Protein AF-A0A7K4QCL2-F1 (afdb_monomer)

Mean predicted aligned error: 9.86 Å

Sequence (115 aa):
QMVSNSPEFVQKAASQSLGIMVENVTPARAMTALMDMGVNSRPAPVRECAAQLLLSLVERIGVTQLAGTPRAERLPHVAGKLAQDCHKDTRHYGQEMVKMLLNHQQFKCFSPLDL

Solvent-accessible surface area (backbon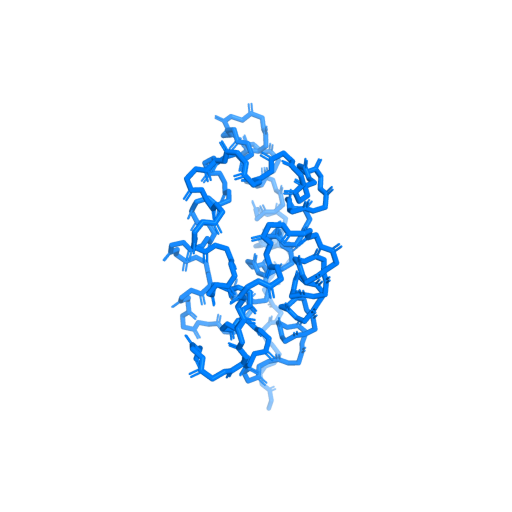e atoms only — not comparable to full-atom values): 6500 Å² total; per-residue (Å²): 134,84,78,83,70,66,54,69,66,56,53,51,52,48,53,50,51,47,51,52,39,65,76,75,39,56,72,71,54,52,48,49,50,30,66,70,49,26,60,67,41,86,55,64,70,50,22,30,53,26,30,49,54,47,40,54,48,46,65,71,63,31,65,76,62,38,63,80,39,88,57,44,78,51,47,61,58,53,21,52,53,30,41,65,43,92,49,69,66,24,14,51,34,10,44,52,44,44,52,57,41,55,76,34,82,91,48,56,79,70,57,87,86,81,113

Organism: Melospiza melodia (NCBI:txid44397)

Radius of gyration: 14.57 Å; Cα contacts (8 Å, |Δi|>4): 95; chains: 1; bounding box: 35×39×33 Å

Structure (mmCIF, N/CA/C/O backbone):
data_AF-A0A7K4QCL2-F1
#
_entry.id   AF-A0A7K4QCL2-F1
#
loop_
_atom_site.group_PDB
_atom_site.id
_atom_site.type_symbol
_atom_site.label_atom_id
_atom_site.label_alt_id
_atom_site.label_comp_id
_atom_site.label_asym_id
_atom_site.label_entity_id
_atom_site.label_seq_id
_atom_site.pdbx_PDB_ins_code
_atom_site.Cartn_x
_atom_site.Cartn_y
_atom_site.Cartn_z
_atom_site.occupancy
_atom_site.B_iso_or_equiv
_atom_site.auth_seq_id
_atom_site.auth_comp_id
_atom_site.auth_asym_id
_atom_site.auth_atom_id
_atom_site.pdbx_PDB_model_num
ATOM 1 N N . GLN A 1 1 ? 21.166 -4.399 -19.877 1.00 35.47 1 GLN A N 1
ATOM 2 C CA . GLN A 1 1 ? 20.448 -3.983 -18.655 1.00 35.47 1 GLN A CA 1
ATOM 3 C C . GLN A 1 1 ? 20.255 -2.480 -18.731 1.00 35.47 1 GLN A C 1
ATOM 5 O O . GLN A 1 1 ? 21.246 -1.767 -18.750 1.00 35.47 1 GLN A O 1
ATOM 10 N N . MET A 1 2 ? 19.022 -1.998 -18.884 1.00 38.16 2 MET A N 1
ATOM 11 C CA . MET A 1 2 ? 18.748 -0.561 -18.924 1.00 38.16 2 MET A CA 1
ATOM 12 C C . MET A 1 2 ? 18.312 -0.169 -17.514 1.00 38.16 2 MET A C 1
ATOM 14 O O . MET A 1 2 ? 17.193 -0.464 -17.101 1.00 38.16 2 MET A O 1
ATOM 18 N N . VAL A 1 3 ? 19.245 0.379 -16.736 1.00 44.69 3 VAL A N 1
ATOM 19 C CA . VAL A 1 3 ? 18.920 0.992 -15.449 1.00 44.69 3 VAL A CA 1
ATOM 20 C C . VAL A 1 3 ? 18.026 2.182 -15.775 1.00 44.69 3 VAL A C 1
ATOM 22 O O . VAL A 1 3 ? 18.484 3.158 -16.365 1.00 44.69 3 VAL A O 1
ATOM 25 N N . SER A 1 4 ? 16.739 2.083 -15.444 1.00 47.59 4 SER A N 1
ATOM 26 C CA . SER A 1 4 ? 15.820 3.220 -15.471 1.00 47.59 4 SER A CA 1
ATOM 27 C C . SER A 1 4 ? 16.156 4.136 -14.295 1.00 47.59 4 SER A C 1
ATOM 29 O O . SER A 1 4 ? 15.377 4.268 -13.356 1.00 47.59 4 SER A O 1
ATOM 31 N N . ASN A 1 5 ? 17.335 4.755 -14.335 1.00 53.06 5 ASN A N 1
ATOM 32 C CA . ASN A 1 5 ? 17.606 5.936 -13.538 1.00 53.06 5 ASN A CA 1
ATOM 33 C C . ASN A 1 5 ? 16.749 7.033 -14.155 1.00 53.06 5 ASN A C 1
ATOM 35 O O . ASN A 1 5 ? 17.117 7.629 -15.168 1.00 53.06 5 ASN A O 1
ATOM 39 N N . SER A 1 6 ? 15.566 7.251 -13.587 1.00 56.00 6 SER A N 1
ATOM 40 C CA . SER A 1 6 ? 14.848 8.493 -13.828 1.00 56.00 6 SER A CA 1
ATOM 41 C C . SER A 1 6 ? 15.847 9.632 -13.593 1.00 56.00 6 SER A C 1
ATOM 43 O O . SER A 1 6 ? 16.523 9.609 -12.562 1.00 56.00 6 SER A O 1
ATOM 45 N N . PRO A 1 7 ? 15.996 10.590 -14.524 1.00 64.38 7 PRO A N 1
ATOM 46 C CA . PRO A 1 7 ? 16.890 11.724 -14.326 1.00 64.38 7 PRO A CA 1
ATOM 47 C C . PRO A 1 7 ? 16.618 12.350 -12.957 1.00 64.38 7 PRO A C 1
ATOM 49 O O . PRO A 1 7 ? 15.457 12.432 -12.556 1.00 64.38 7 PRO A O 1
ATOM 52 N N . GLU A 1 8 ? 17.643 12.822 -12.249 1.00 64.25 8 GLU A N 1
ATOM 53 C CA . GLU A 1 8 ? 17.489 13.438 -10.917 1.00 64.25 8 GLU A CA 1
ATOM 54 C C . GLU A 1 8 ? 16.395 14.518 -10.902 1.00 64.25 8 GLU A C 1
ATOM 56 O O . GLU A 1 8 ? 15.660 14.670 -9.930 1.00 64.25 8 GLU A O 1
ATOM 61 N N . PHE A 1 9 ? 16.221 15.217 -12.027 1.00 55.75 9 PHE A N 1
ATOM 62 C CA . PHE A 1 9 ? 15.144 16.175 -12.246 1.00 55.75 9 PHE A CA 1
ATOM 63 C C . PHE A 1 9 ? 13.738 15.559 -12.144 1.00 55.75 9 PHE A C 1
ATOM 65 O O . PHE A 1 9 ? 12.857 16.150 -11.528 1.00 55.75 9 PHE A O 1
ATOM 72 N N . VAL A 1 10 ? 13.525 14.364 -12.696 1.00 59.69 10 VAL A N 1
ATOM 73 C CA . VAL A 1 10 ? 12.252 13.630 -12.615 1.00 59.69 10 VAL A CA 1
ATOM 74 C C . VAL A 1 10 ? 11.998 13.160 -11.185 1.00 59.69 10 VAL A C 1
ATOM 76 O O . VAL A 1 10 ? 10.880 13.290 -10.692 1.00 59.69 10 VAL A O 1
ATOM 79 N N . GLN A 1 11 ? 13.031 12.681 -10.486 1.00 61.91 11 GLN A N 1
ATOM 80 C CA . GLN A 1 11 ? 12.914 12.286 -9.080 1.00 61.91 11 GLN A CA 1
ATOM 81 C C . GLN A 1 11 ? 12.609 13.493 -8.182 1.00 61.91 11 GLN A C 1
ATOM 83 O O . GLN A 1 11 ? 11.723 13.433 -7.333 1.00 61.91 11 GLN A O 1
ATOM 88 N N . LYS A 1 12 ? 13.281 14.624 -8.414 1.00 59.53 12 LYS A N 1
ATOM 89 C CA . LYS A 1 12 ? 13.046 15.882 -7.699 1.00 59.53 12 LYS A CA 1
ATOM 90 C C . LYS A 1 12 ? 11.647 16.439 -7.968 1.00 59.53 12 LYS A C 1
ATOM 92 O O . LYS A 1 12 ? 10.969 16.836 -7.023 1.00 59.53 12 LYS A O 1
ATOM 97 N N . ALA A 1 13 ? 11.196 16.417 -9.222 1.00 57.31 13 ALA A N 1
ATOM 98 C CA . ALA A 1 13 ? 9.851 16.841 -9.603 1.00 57.31 13 ALA A C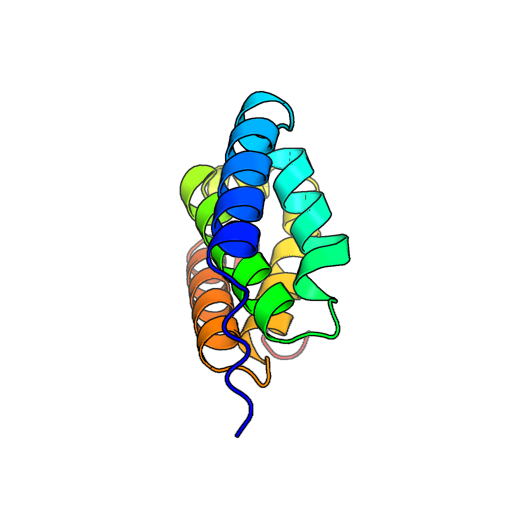A 1
ATOM 99 C C . ALA A 1 13 ? 8.770 15.937 -8.987 1.00 57.31 13 ALA A C 1
ATOM 101 O O . ALA A 1 13 ? 7.740 16.438 -8.535 1.00 57.31 13 ALA A O 1
ATOM 102 N N . ALA A 1 14 ? 9.017 14.626 -8.903 1.00 59.50 14 ALA A N 1
ATOM 103 C CA . ALA A 1 14 ? 8.135 13.687 -8.216 1.00 59.50 14 ALA A CA 1
ATOM 104 C C . ALA A 1 14 ? 8.063 13.976 -6.708 1.00 59.50 14 ALA A C 1
ATOM 106 O O . ALA A 1 14 ? 6.966 14.101 -6.169 1.00 59.50 14 ALA A O 1
ATOM 107 N N . SER A 1 15 ? 9.204 14.180 -6.041 1.00 57.78 15 SER A N 1
ATOM 108 C CA . SER A 1 15 ? 9.261 14.537 -4.615 1.00 57.78 15 SER A CA 1
ATOM 109 C C . SER A 1 15 ? 8.573 15.872 -4.309 1.00 57.78 15 SER A C 1
ATOM 111 O O . SER A 1 15 ? 7.854 15.982 -3.319 1.00 57.78 15 SER A O 1
ATOM 113 N N . GLN A 1 16 ? 8.739 16.880 -5.170 1.00 58.81 16 GLN A N 1
ATOM 114 C CA . GLN A 1 16 ? 8.046 18.167 -5.039 1.00 58.81 16 GLN A CA 1
ATOM 115 C C . GLN A 1 16 ? 6.537 18.029 -5.257 1.00 58.81 16 GLN A C 1
ATOM 117 O O . GLN A 1 16 ? 5.754 18.562 -4.475 1.00 58.81 16 GLN A O 1
ATOM 122 N N . SER A 1 17 ? 6.122 17.268 -6.272 1.00 61.19 17 SER A N 1
ATOM 123 C CA . SER A 1 17 ? 4.703 17.002 -6.538 1.00 61.19 17 SER A CA 1
ATOM 124 C C . SER A 1 17 ? 4.050 16.230 -5.389 1.00 61.19 17 SER A C 1
ATOM 126 O O . SER A 1 17 ? 2.911 16.517 -5.031 1.00 61.19 17 SER A O 1
ATOM 128 N N . LEU A 1 18 ? 4.784 15.305 -4.760 1.00 56.84 18 LEU A N 1
ATOM 129 C CA . LEU A 1 18 ? 4.360 14.605 -3.547 1.00 56.84 18 LEU A CA 1
ATOM 130 C C . LEU A 1 18 ? 4.235 15.550 -2.349 1.00 56.84 18 LEU A C 1
ATOM 132 O O . LEU A 1 18 ? 3.242 15.465 -1.636 1.00 56.84 18 LEU A O 1
ATOM 136 N N . GLY A 1 19 ? 5.181 16.474 -2.151 1.00 55.81 19 GLY A N 1
ATOM 137 C CA . GLY A 1 19 ? 5.086 17.507 -1.112 1.00 55.81 19 GLY A CA 1
ATOM 138 C C . GLY A 1 19 ? 3.833 18.374 -1.271 1.00 55.81 19 GLY A C 1
ATOM 139 O O . GLY A 1 19 ? 3.051 18.511 -0.333 1.00 55.81 19 GLY A O 1
ATOM 140 N N . ILE A 1 20 ? 3.570 18.844 -2.494 1.00 56.09 20 ILE A N 1
ATOM 141 C CA . ILE A 1 20 ? 2.372 19.632 -2.824 1.00 56.09 20 ILE A CA 1
ATOM 142 C C . ILE A 1 20 ? 1.097 18.789 -2.665 1.00 56.09 20 ILE A C 1
ATOM 144 O O . ILE A 1 20 ? 0.088 19.284 -2.165 1.00 56.09 20 ILE A O 1
ATOM 148 N N . MET A 1 21 ? 1.118 17.505 -3.038 1.00 59.41 21 MET A N 1
ATOM 149 C CA . MET A 1 21 ? 0.003 16.590 -2.778 1.00 59.41 21 MET A CA 1
ATOM 150 C C . MET A 1 21 ? -0.234 16.377 -1.283 1.00 59.41 21 MET A C 1
ATOM 152 O O . MET A 1 21 ? -1.384 16.325 -0.879 1.00 59.41 21 MET A O 1
ATOM 156 N N . VAL A 1 22 ? 0.798 16.266 -0.449 1.00 54.69 22 VAL A N 1
ATOM 157 C CA . VAL A 1 22 ? 0.637 16.137 1.011 1.00 54.69 22 VAL A CA 1
ATOM 158 C C . VAL A 1 22 ? 0.021 17.402 1.614 1.00 54.69 22 VAL A C 1
ATOM 160 O O . VAL A 1 22 ? -0.757 17.306 2.562 1.00 54.69 22 VAL A O 1
ATOM 163 N N . GLU A 1 23 ? 0.317 18.567 1.039 1.00 56.12 23 GLU A N 1
ATOM 164 C CA . GLU A 1 23 ? -0.284 19.843 1.436 1.00 56.12 23 GLU A CA 1
ATOM 165 C C . GLU A 1 23 ? -1.733 20.019 0.932 1.00 56.12 23 GLU A C 1
ATOM 167 O O . GLU A 1 23 ? -2.530 20.665 1.609 1.00 56.12 23 GLU A O 1
ATOM 172 N N . ASN A 1 24 ? -2.112 19.432 -0.214 1.00 53.03 24 ASN A N 1
ATOM 173 C CA . ASN A 1 24 ? -3.382 19.743 -0.906 1.00 53.03 24 ASN A CA 1
ATOM 174 C C . ASN A 1 24 ? -4.352 18.554 -1.092 1.00 53.03 24 ASN A C 1
ATOM 176 O O . ASN A 1 24 ? -5.529 18.736 -1.411 1.00 53.03 24 ASN A O 1
ATOM 180 N N . VAL A 1 25 ? -3.893 17.321 -0.897 1.00 64.00 25 VAL A N 1
ATOM 181 C CA . VAL A 1 25 ? -4.657 16.077 -1.042 1.00 64.00 25 VAL A CA 1
ATOM 182 C C . VAL A 1 25 ? -4.658 15.365 0.305 1.00 64.00 25 VAL A C 1
ATOM 184 O O . VAL A 1 25 ? -3.616 15.010 0.847 1.00 64.00 25 VAL A O 1
ATOM 187 N N . THR A 1 26 ? -5.843 15.118 0.865 1.00 80.62 26 THR A N 1
ATOM 188 C CA . THR A 1 26 ? -5.942 14.386 2.134 1.00 80.62 26 THR A CA 1
ATOM 189 C C . THR A 1 26 ? -5.289 12.999 2.000 1.00 80.62 26 THR A C 1
ATOM 191 O O . THR A 1 26 ? -5.415 12.380 0.937 1.00 80.62 26 THR A O 1
ATOM 194 N N . PRO A 1 27 ? -4.651 12.448 3.055 1.00 79.06 27 PRO A N 1
ATOM 195 C CA . PRO A 1 27 ? -4.045 11.105 3.023 1.00 79.06 27 PRO A CA 1
ATOM 196 C C . PRO A 1 27 ? -4.986 10.037 2.445 1.00 79.06 27 PRO A C 1
ATOM 198 O O . PRO A 1 27 ? -4.599 9.170 1.668 1.00 79.06 27 PRO A O 1
ATOM 201 N N . ALA A 1 28 ? -6.272 10.192 2.751 1.00 83.50 28 ALA A N 1
ATOM 202 C CA . ALA A 1 28 ? -7.402 9.469 2.196 1.00 83.50 28 ALA A CA 1
ATOM 203 C C . ALA A 1 28 ? -7.469 9.419 0.653 1.00 83.50 28 ALA A C 1
ATOM 205 O O . ALA A 1 28 ? -7.695 8.353 0.069 1.00 83.50 28 ALA A O 1
ATOM 206 N N . ARG A 1 29 ? -7.328 10.568 -0.012 1.00 84.31 29 ARG A N 1
ATOM 207 C CA . ARG A 1 29 ? -7.382 10.683 -1.476 1.00 84.31 29 ARG A CA 1
ATOM 208 C C . ARG A 1 29 ? -6.095 10.172 -2.120 1.00 84.31 29 ARG A C 1
ATOM 210 O O . ARG A 1 29 ? -6.179 9.460 -3.114 1.00 84.31 29 ARG A O 1
ATOM 217 N N . ALA A 1 30 ? -4.938 10.456 -1.517 1.00 86.56 30 ALA A N 1
ATOM 218 C CA . ALA A 1 30 ? -3.654 9.931 -1.983 1.00 86.56 30 ALA A CA 1
ATOM 219 C C . ALA A 1 30 ? -3.646 8.395 -1.967 1.00 86.56 30 ALA A C 1
ATOM 221 O O . ALA A 1 30 ? -3.331 7.764 -2.972 1.00 86.56 30 ALA A O 1
ATOM 222 N N . MET A 1 31 ? -4.107 7.794 -0.866 1.00 91.38 31 MET A N 1
ATOM 223 C CA . MET A 1 31 ? -4.241 6.344 -0.737 1.00 91.38 31 MET A CA 1
ATOM 224 C C . MET A 1 31 ? -5.148 5.749 -1.820 1.00 91.38 31 MET A C 1
ATOM 226 O O . MET A 1 31 ? -4.800 4.750 -2.438 1.00 91.38 31 MET A O 1
ATOM 230 N N . THR A 1 32 ? -6.280 6.401 -2.096 1.00 89.62 32 THR A N 1
ATOM 231 C CA . THR A 1 32 ? -7.223 5.958 -3.136 1.00 89.62 32 THR A CA 1
ATOM 232 C C . THR A 1 32 ? -6.574 5.989 -4.524 1.00 89.62 32 THR A C 1
ATOM 234 O O . THR A 1 32 ? -6.601 4.988 -5.230 1.00 89.62 32 THR A O 1
ATOM 237 N N . ALA A 1 33 ? -5.899 7.085 -4.885 1.00 87.94 33 ALA A N 1
ATOM 238 C CA . ALA A 1 33 ? -5.211 7.203 -6.172 1.00 87.94 33 ALA A CA 1
ATOM 239 C C . ALA A 1 33 ? -4.085 6.166 -6.344 1.00 87.94 33 ALA A C 1
ATOM 241 O O . ALA A 1 33 ? -3.907 5.608 -7.428 1.00 87.94 33 ALA A O 1
ATOM 242 N N . LEU A 1 34 ? -3.339 5.874 -5.275 1.00 90.50 34 LEU A N 1
ATOM 243 C CA . LEU A 1 34 ? -2.292 4.851 -5.292 1.00 90.50 34 LEU A CA 1
ATOM 244 C C . LEU A 1 34 ? -2.872 3.448 -5.505 1.00 90.50 34 LEU A C 1
ATOM 246 O O . LEU A 1 34 ? -2.354 2.705 -6.340 1.00 90.50 34 LEU A O 1
ATOM 250 N N . MET A 1 35 ? -3.955 3.109 -4.800 1.00 93.62 35 MET A N 1
ATOM 251 C CA . MET A 1 35 ? -4.644 1.819 -4.924 1.00 93.62 35 MET A CA 1
ATOM 252 C C . MET A 1 35 ? -5.278 1.629 -6.310 1.00 93.62 35 MET A C 1
ATOM 254 O O . MET A 1 35 ? -5.177 0.544 -6.881 1.00 93.62 35 MET A O 1
ATOM 258 N N . ASP A 1 36 ? -5.891 2.679 -6.861 1.00 88.44 36 ASP A N 1
ATOM 259 C CA . ASP A 1 36 ? -6.625 2.600 -8.126 1.00 88.44 36 ASP A CA 1
ATOM 260 C C . ASP A 1 36 ? -5.685 2.662 -9.345 1.00 88.44 36 ASP A C 1
ATOM 262 O O . ASP A 1 36 ? -5.860 1.909 -10.304 1.00 88.44 36 ASP A O 1
ATOM 266 N N . MET A 1 37 ? -4.650 3.511 -9.309 1.00 86.31 37 MET A N 1
ATOM 267 C CA . MET A 1 37 ? -3.803 3.791 -10.479 1.00 86.31 37 MET A CA 1
ATOM 268 C C . MET A 1 37 ? -2.349 3.347 -10.299 1.00 86.31 37 MET A C 1
ATOM 270 O O . MET A 1 37 ? -1.782 2.713 -11.189 1.00 86.31 37 MET A O 1
ATOM 274 N N . GLY A 1 38 ? -1.733 3.661 -9.156 1.00 83.75 38 GLY A N 1
ATOM 275 C CA . GLY A 1 38 ? -0.300 3.432 -8.930 1.00 83.75 38 GLY A CA 1
ATOM 276 C C . GLY A 1 38 ? 0.082 1.950 -8.957 1.00 83.75 38 GLY A C 1
ATOM 277 O O . GLY A 1 38 ? 0.949 1.538 -9.729 1.00 83.75 38 GLY A O 1
ATOM 278 N N . VAL A 1 39 ? -0.626 1.131 -8.176 1.00 88.62 39 VAL A N 1
ATOM 279 C CA . VAL A 1 39 ? -0.391 -0.323 -8.076 1.00 88.62 39 VAL A CA 1
ATOM 280 C C . VAL A 1 39 ? -0.685 -1.063 -9.389 1.00 88.62 39 VAL A C 1
ATOM 282 O O . VAL A 1 39 ? -0.127 -2.127 -9.652 1.00 88.62 39 VAL A O 1
ATOM 285 N N . ASN A 1 40 ? -1.523 -0.491 -10.255 1.00 89.25 40 ASN A N 1
ATOM 286 C CA . ASN A 1 40 ? -1.906 -1.082 -11.540 1.00 89.25 40 ASN A CA 1
ATOM 287 C C . ASN A 1 40 ? -1.014 -0.636 -12.711 1.00 89.25 40 ASN A C 1
ATOM 289 O O . ASN A 1 40 ? -1.256 -1.018 -13.857 1.00 89.25 40 ASN A O 1
ATOM 293 N N . SER A 1 41 ? 0.022 0.160 -12.442 1.00 89.69 41 SER A N 1
ATOM 294 C CA . SER A 1 41 ? 0.872 0.732 -13.480 1.00 89.69 41 SER A CA 1
ATOM 295 C C . SER A 1 41 ? 1.731 -0.322 -14.194 1.00 89.69 41 SER A C 1
ATOM 297 O O . SER A 1 41 ? 2.289 -1.235 -13.580 1.00 89.69 41 SER A O 1
ATOM 299 N N . ARG A 1 42 ? 1.880 -0.197 -15.519 1.00 89.50 42 ARG A N 1
ATOM 300 C CA . ARG A 1 42 ? 2.721 -1.120 -16.309 1.00 89.50 42 ARG A CA 1
ATOM 301 C C . ARG A 1 42 ? 4.215 -1.013 -15.960 1.00 89.50 42 ARG A C 1
ATOM 303 O O . ARG A 1 42 ? 4.841 -2.061 -15.789 1.00 89.50 42 ARG A O 1
ATOM 310 N N . PRO A 1 43 ? 4.812 0.189 -15.826 1.00 90.88 43 PRO A N 1
ATOM 311 C CA . PRO A 1 43 ? 6.213 0.320 -15.442 1.00 90.88 43 PRO A CA 1
ATOM 312 C C . PRO A 1 43 ? 6.446 -0.134 -13.996 1.00 90.88 43 PRO A C 1
ATOM 314 O O . PRO A 1 43 ? 5.826 0.381 -13.066 1.00 90.88 43 PRO A O 1
ATOM 317 N N . ALA A 1 44 ? 7.383 -1.065 -13.803 1.00 88.25 44 ALA A N 1
ATOM 318 C CA . ALA A 1 44 ? 7.748 -1.570 -12.478 1.00 88.25 44 ALA A CA 1
ATOM 319 C C . ALA A 1 44 ? 8.193 -0.468 -11.489 1.00 88.25 44 ALA A C 1
ATOM 321 O O . ALA A 1 44 ? 7.693 -0.491 -10.366 1.00 88.25 44 ALA A O 1
ATOM 322 N N . PRO A 1 45 ? 8.993 0.549 -11.886 1.00 89.12 45 PRO A N 1
ATOM 323 C CA . PRO A 1 45 ? 9.385 1.622 -10.964 1.00 89.12 45 PRO A CA 1
ATOM 324 C C . PRO A 1 45 ? 8.197 2.432 -10.423 1.00 89.12 45 PRO A C 1
ATOM 326 O O . PRO A 1 45 ? 8.221 2.906 -9.291 1.00 89.12 45 PRO A O 1
ATOM 329 N N . VAL A 1 46 ? 7.123 2.576 -11.211 1.00 89.44 46 VAL A N 1
ATOM 330 C CA . VAL A 1 46 ? 5.909 3.279 -10.762 1.00 89.44 46 VAL A CA 1
ATOM 331 C C . VAL A 1 46 ? 5.160 2.444 -9.727 1.00 89.44 46 VAL A C 1
ATOM 333 O O . VAL A 1 46 ? 4.695 2.997 -8.734 1.00 89.44 46 VAL A O 1
ATOM 336 N N . ARG A 1 47 ? 5.074 1.119 -9.916 1.00 94.44 47 ARG A N 1
ATOM 337 C CA . ARG A 1 47 ? 4.457 0.226 -8.920 1.00 94.44 47 ARG A CA 1
ATOM 338 C C . ARG A 1 47 ? 5.258 0.166 -7.627 1.00 94.44 47 ARG A C 1
ATOM 340 O O . ARG A 1 47 ? 4.658 0.164 -6.561 1.00 94.44 47 ARG A O 1
ATOM 347 N N . GLU A 1 48 ? 6.584 0.135 -7.715 1.00 93.31 48 GLU A N 1
ATOM 348 C CA . GLU A 1 48 ? 7.476 0.191 -6.552 1.00 93.31 48 GLU A CA 1
ATOM 349 C C . GLU A 1 48 ? 7.261 1.476 -5.749 1.00 93.31 48 GLU A C 1
ATOM 351 O O . GLU A 1 48 ? 6.944 1.409 -4.562 1.00 93.31 48 GLU A O 1
ATOM 356 N N . CYS A 1 49 ? 7.325 2.635 -6.413 1.00 89.88 49 CYS A N 1
ATOM 357 C CA . CYS A 1 49 ? 7.074 3.925 -5.775 1.00 89.88 49 CYS A CA 1
ATOM 358 C C . CYS A 1 49 ? 5.668 3.981 -5.159 1.00 89.88 49 CYS A C 1
ATOM 360 O O . CYS A 1 49 ? 5.499 4.415 -4.018 1.00 89.88 49 CYS A O 1
ATOM 362 N N . ALA A 1 50 ? 4.655 3.481 -5.874 1.00 92.94 50 ALA A N 1
ATOM 363 C CA . ALA A 1 50 ? 3.293 3.437 -5.362 1.00 92.94 50 ALA A CA 1
ATOM 364 C C . ALA A 1 50 ? 3.157 2.532 -4.129 1.00 92.94 50 ALA A C 1
ATOM 366 O O . ALA A 1 50 ? 2.475 2.910 -3.179 1.00 92.94 50 ALA A O 1
ATOM 367 N N . ALA A 1 51 ? 3.811 1.369 -4.124 1.00 97.12 51 ALA A N 1
ATOM 368 C CA . ALA A 1 51 ? 3.799 0.434 -3.005 1.00 97.12 51 ALA A CA 1
ATOM 369 C C . ALA A 1 51 ? 4.496 1.012 -1.768 1.00 97.12 51 ALA A C 1
ATOM 371 O O . ALA A 1 51 ? 3.954 0.913 -0.668 1.00 97.12 51 ALA A O 1
ATOM 372 N N . GLN A 1 52 ? 5.643 1.671 -1.955 1.00 96.12 52 GLN A N 1
ATOM 373 C CA . GLN A 1 52 ? 6.368 2.347 -0.881 1.00 96.12 52 GLN A CA 1
ATOM 374 C C . GLN A 1 52 ? 5.522 3.465 -0.255 1.00 96.12 52 GLN A C 1
ATOM 376 O O . GLN A 1 52 ? 5.342 3.503 0.961 1.00 96.12 52 GLN A O 1
ATOM 381 N N . LEU A 1 53 ? 4.949 4.347 -1.082 1.00 92.44 53 LEU A N 1
ATOM 382 C CA . LEU A 1 53 ? 4.095 5.442 -0.610 1.00 92.44 53 LEU A CA 1
ATOM 383 C C . LEU A 1 53 ? 2.825 4.927 0.072 1.00 92.44 53 LEU A C 1
ATOM 385 O O . LEU A 1 53 ? 2.379 5.501 1.067 1.00 92.44 53 LEU A O 1
ATOM 389 N N . LEU A 1 54 ? 2.239 3.846 -0.450 1.00 95.81 54 LEU A N 1
ATOM 390 C CA . LEU A 1 54 ? 1.056 3.232 0.137 1.00 95.81 54 LEU A CA 1
ATOM 391 C C . LEU A 1 54 ? 1.367 2.646 1.518 1.00 95.81 54 LEU A C 1
ATOM 393 O O . LEU A 1 54 ? 0.609 2.909 2.450 1.00 95.81 54 LEU A O 1
ATOM 397 N N . LEU A 1 55 ? 2.493 1.942 1.675 1.00 96.50 55 LEU A N 1
ATOM 398 C CA . LEU A 1 55 ? 2.953 1.449 2.975 1.00 96.50 55 LEU A CA 1
ATOM 399 C C . LEU A 1 55 ? 3.136 2.605 3.970 1.00 96.50 55 LEU A C 1
ATOM 401 O O . LEU A 1 55 ? 2.554 2.562 5.051 1.00 96.50 55 LEU A O 1
ATOM 405 N N . SER A 1 56 ? 3.820 3.687 3.579 1.00 92.00 56 SER A N 1
ATOM 406 C CA . SER A 1 56 ? 4.002 4.858 4.453 1.00 92.00 56 SER A CA 1
ATOM 407 C C . SER A 1 56 ? 2.678 5.508 4.879 1.00 92.00 56 SER A C 1
ATOM 409 O O . SER A 1 56 ? 2.558 6.004 6.000 1.00 92.00 56 SER A O 1
ATOM 411 N N . LEU A 1 57 ? 1.655 5.509 4.016 1.00 91.38 57 LEU A N 1
ATOM 412 C CA . LEU A 1 57 ? 0.317 5.983 4.386 1.00 91.38 57 LEU A CA 1
ATOM 413 C C . LEU A 1 57 ? -0.391 5.024 5.349 1.00 91.38 57 LEU A C 1
ATOM 415 O O . LEU A 1 57 ? -1.055 5.491 6.275 1.00 91.38 57 LEU A O 1
ATOM 419 N N . VAL A 1 58 ? -0.247 3.709 5.162 1.00 93.94 58 VAL A N 1
ATOM 420 C CA . VAL A 1 58 ? -0.804 2.696 6.074 1.00 93.94 58 VAL A CA 1
ATOM 421 C C . VAL A 1 58 ? -0.164 2.799 7.458 1.00 93.94 58 VAL A C 1
ATOM 423 O O . VAL A 1 58 ? -0.883 2.772 8.456 1.00 93.94 58 VAL A O 1
ATOM 426 N N . GLU A 1 59 ? 1.152 2.994 7.529 1.00 91.25 59 GLU A N 1
ATOM 427 C CA . GLU A 1 59 ? 1.889 3.231 8.777 1.00 91.25 59 GLU A CA 1
ATOM 428 C C . GLU A 1 59 ? 1.452 4.529 9.458 1.00 91.25 59 GLU A C 1
ATOM 430 O O . GLU A 1 59 ? 1.162 4.536 10.654 1.00 91.25 59 GLU A O 1
ATOM 435 N N . ARG A 1 60 ? 1.340 5.621 8.693 1.00 87.25 60 ARG A N 1
ATOM 436 C CA . ARG A 1 60 ? 0.969 6.938 9.227 1.00 87.25 60 ARG A CA 1
ATOM 437 C C . ARG A 1 60 ? -0.474 7.002 9.730 1.00 87.25 60 ARG A C 1
ATOM 439 O O . ARG A 1 60 ? -0.730 7.659 10.736 1.00 87.25 60 ARG A O 1
ATOM 446 N N . ILE A 1 61 ? -1.421 6.399 9.011 1.00 88.00 61 ILE A N 1
ATOM 447 C CA . ILE A 1 61 ? -2.844 6.396 9.396 1.00 88.00 61 ILE A CA 1
ATOM 448 C C . ILE A 1 61 ? -3.094 5.333 10.475 1.00 88.00 61 ILE A C 1
ATOM 450 O O . ILE A 1 61 ? -3.878 5.549 11.395 1.00 88.00 61 ILE A O 1
ATOM 454 N N . GLY A 1 62 ? -2.413 4.193 10.389 1.00 89.94 62 GLY A N 1
ATOM 455 C CA . GLY A 1 62 ? -2.606 3.057 11.277 1.00 89.94 62 GLY A CA 1
ATOM 456 C C . GLY A 1 62 ? -3.793 2.177 10.872 1.00 89.94 62 GLY A C 1
ATOM 457 O O . GLY A 1 62 ? -4.860 2.642 10.462 1.00 89.94 62 GLY A O 1
ATOM 458 N N . VAL A 1 63 ? -3.617 0.864 11.035 1.00 91.00 63 VAL A N 1
ATOM 459 C CA . VAL A 1 63 ? -4.585 -0.162 10.603 1.00 91.00 63 VAL A CA 1
ATOM 4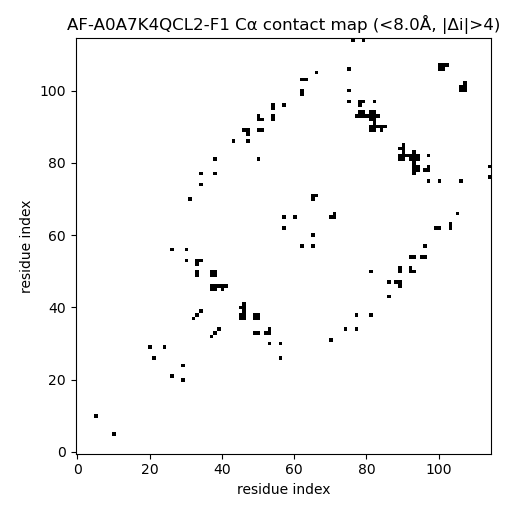60 C C . VAL A 1 63 ? -5.937 -0.025 11.313 1.00 91.00 63 VAL A C 1
ATOM 462 O O . VAL A 1 63 ? -6.982 -0.204 10.692 1.00 91.00 63 VAL A O 1
ATOM 465 N N . THR A 1 64 ? -5.940 0.364 12.589 1.00 90.00 64 THR A N 1
ATOM 466 C CA . THR A 1 64 ? -7.172 0.565 13.368 1.00 90.00 64 THR A CA 1
ATOM 467 C C . THR A 1 64 ? -8.008 1.730 12.848 1.00 90.00 64 THR A C 1
ATOM 469 O O . THR A 1 64 ? -9.226 1.606 12.754 1.00 90.00 64 THR A O 1
ATOM 472 N N . GLN A 1 65 ? -7.376 2.839 12.450 1.00 88.12 65 GLN A N 1
ATOM 473 C CA . GLN A 1 65 ? -8.098 3.965 11.850 1.00 88.12 65 GLN A CA 1
ATOM 474 C C . GLN A 1 65 ? -8.612 3.604 10.453 1.00 88.12 65 GLN A C 1
ATOM 476 O O . GLN A 1 65 ? -9.713 4.000 10.080 1.00 88.12 65 GLN A O 1
ATOM 481 N N . LEU A 1 66 ? -7.845 2.816 9.692 1.00 90.25 66 LEU A N 1
ATOM 482 C CA . LEU A 1 66 ? -8.249 2.357 8.363 1.00 90.25 66 LEU A CA 1
ATOM 483 C C . LEU A 1 66 ? -9.453 1.417 8.394 1.00 90.25 66 LEU A C 1
ATOM 485 O O . LEU A 1 66 ? -10.290 1.521 7.497 1.00 90.25 6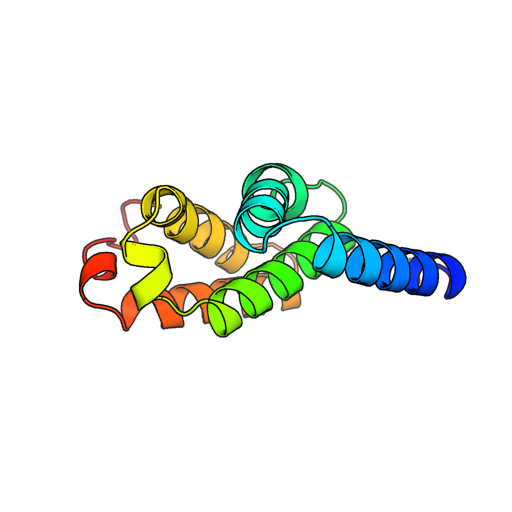6 LEU A O 1
ATOM 489 N N . ALA A 1 67 ? -9.558 0.557 9.411 1.00 89.06 67 ALA A N 1
ATOM 490 C CA . ALA A 1 67 ? -10.634 -0.425 9.556 1.00 89.06 67 ALA A CA 1
ATOM 491 C C . ALA A 1 67 ? -12.040 0.207 9.561 1.00 89.06 67 ALA A C 1
ATOM 493 O O . ALA A 1 67 ? -12.989 -0.407 9.092 1.00 89.06 67 ALA A O 1
ATOM 494 N N . GLY A 1 68 ? -12.172 1.453 10.028 1.00 86.00 68 GLY A N 1
ATOM 495 C CA . GLY A 1 68 ? -13.436 2.199 10.021 1.00 86.00 68 GLY A CA 1
ATOM 496 C C . GLY A 1 68 ? -13.740 2.950 8.719 1.00 86.00 68 GLY A C 1
ATOM 497 O O . GLY A 1 68 ? -14.594 3.834 8.719 1.00 86.00 68 GLY A O 1
ATOM 498 N N . THR A 1 69 ? -13.020 2.683 7.624 1.00 88.75 69 THR A N 1
ATOM 499 C CA . THR A 1 69 ? -13.145 3.441 6.366 1.00 88.75 69 THR A CA 1
ATOM 500 C C . THR A 1 69 ? -13.465 2.538 5.173 1.00 88.75 69 THR A C 1
ATOM 502 O O . THR A 1 69 ? -13.057 1.379 5.170 1.00 88.75 69 THR A O 1
ATOM 505 N N . PRO A 1 70 ? -14.043 3.075 4.078 1.00 88.06 70 PRO A N 1
ATOM 506 C CA . PRO A 1 70 ? -14.279 2.306 2.847 1.00 88.06 70 PRO A CA 1
ATOM 507 C C . PRO A 1 70 ? -13.012 1.717 2.199 1.00 88.06 70 PRO A C 1
ATOM 509 O O . PRO A 1 70 ? -13.085 0.907 1.280 1.00 88.06 70 PRO A O 1
ATOM 512 N N . ARG A 1 71 ? -11.816 2.147 2.624 1.00 90.19 71 ARG A N 1
ATOM 513 C CA . ARG A 1 71 ? -10.544 1.611 2.114 1.00 90.19 71 ARG A CA 1
ATOM 514 C C . ARG A 1 71 ? -10.205 0.259 2.733 1.00 90.19 71 ARG A C 1
ATOM 516 O O . ARG A 1 71 ? -9.431 -0.474 2.123 1.00 90.19 71 ARG A O 1
ATOM 523 N N . ALA A 1 72 ? -10.782 -0.072 3.891 1.00 90.38 72 ALA A N 1
ATOM 524 C CA . ALA A 1 72 ? -10.555 -1.339 4.577 1.00 90.38 72 ALA A CA 1
ATOM 525 C C . ALA A 1 72 ? -10.894 -2.543 3.690 1.00 90.38 72 ALA A C 1
ATOM 527 O O . ALA A 1 72 ? -10.168 -3.524 3.700 1.00 90.38 72 ALA A O 1
ATOM 528 N N . GLU A 1 73 ? -11.935 -2.455 2.865 1.00 89.69 73 GLU A N 1
ATOM 529 C CA . GLU A 1 73 ? -12.345 -3.567 1.999 1.00 89.69 73 GLU A CA 1
ATOM 530 C C . GLU A 1 73 ? -11.343 -3.833 0.869 1.00 89.69 73 GLU A C 1
ATOM 532 O O . GLU A 1 73 ? -11.092 -4.974 0.494 1.00 89.69 73 GLU A O 1
ATOM 537 N N . ARG A 1 74 ? -10.734 -2.771 0.329 1.00 93.75 74 ARG A N 1
ATOM 538 C CA . ARG A 1 74 ? -9.861 -2.860 -0.851 1.00 93.75 74 ARG A CA 1
ATOM 539 C C . ARG A 1 74 ? -8.390 -3.067 -0.496 1.00 93.75 74 ARG A C 1
ATOM 541 O O . ARG A 1 74 ? -7.644 -3.653 -1.280 1.00 93.75 74 ARG A O 1
ATOM 548 N N . LEU A 1 75 ? -7.953 -2.572 0.661 1.00 94.81 75 LEU A N 1
ATOM 549 C CA . LEU A 1 75 ? -6.544 -2.579 1.055 1.00 94.81 75 LEU A CA 1
ATOM 550 C C . LEU A 1 75 ? -5.931 -3.991 1.159 1.00 94.81 75 LEU A C 1
ATOM 552 O O . LEU A 1 75 ? -4.825 -4.155 0.646 1.00 94.81 75 LEU A O 1
ATOM 556 N N . PRO A 1 76 ? -6.603 -5.016 1.724 1.00 94.38 76 PRO A N 1
ATOM 557 C CA . PRO A 1 76 ? -6.078 -6.382 1.752 1.00 94.38 76 PRO A CA 1
ATOM 558 C C . PRO A 1 76 ? -5.800 -6.936 0.357 1.00 94.38 76 PRO A C 1
ATOM 560 O O . PRO A 1 76 ? -4.733 -7.500 0.124 1.00 94.38 76 PRO A O 1
ATOM 563 N N . HIS A 1 77 ? -6.711 -6.706 -0.592 1.00 95.00 77 HIS A N 1
ATOM 564 C CA . HIS A 1 77 ? -6.534 -7.149 -1.971 1.00 95.00 77 HIS A CA 1
ATOM 565 C C . HIS A 1 77 ? -5.350 -6.457 -2.651 1.00 95.00 77 HIS A C 1
ATOM 567 O O . HIS A 1 77 ? -4.502 -7.108 -3.261 1.00 95.00 77 HIS A O 1
ATOM 573 N N . VAL A 1 78 ? -5.240 -5.138 -2.485 1.00 97.06 78 VAL A N 1
ATOM 574 C CA . VAL A 1 78 ? -4.111 -4.368 -3.021 1.00 97.06 78 VAL A CA 1
ATOM 575 C C . VAL A 1 78 ? -2.781 -4.820 -2.406 1.00 97.06 78 VAL A C 1
ATOM 577 O O . VAL A 1 78 ? -1.805 -5.008 -3.134 1.00 97.06 78 VAL A O 1
ATOM 580 N N . ALA A 1 79 ? -2.735 -5.039 -1.091 1.00 97.38 79 ALA A N 1
ATOM 581 C CA . ALA A 1 79 ? -1.543 -5.522 -0.398 1.00 97.38 79 ALA A CA 1
ATOM 582 C C . ALA A 1 79 ? -1.155 -6.939 -0.851 1.00 97.38 79 ALA A C 1
ATOM 584 O O . ALA A 1 79 ? 0.018 -7.185 -1.133 1.00 97.38 79 ALA A O 1
ATOM 585 N N . GLY A 1 80 ? -2.132 -7.841 -0.998 1.00 96.56 80 GLY A N 1
ATOM 586 C CA . GLY A 1 80 ? -1.928 -9.197 -1.511 1.00 96.56 80 GLY A CA 1
ATOM 587 C C . GLY A 1 80 ? -1.377 -9.209 -2.936 1.00 96.56 80 GLY A C 1
ATOM 588 O O . GLY A 1 80 ? -0.405 -9.910 -3.212 1.00 96.56 80 GLY A O 1
ATOM 589 N N . LYS A 1 81 ? -1.918 -8.361 -3.818 1.00 96.69 81 LYS A N 1
ATOM 590 C CA . LYS A 1 81 ? -1.394 -8.176 -5.177 1.00 96.69 81 LYS A CA 1
ATOM 591 C C . LYS A 1 81 ? 0.058 -7.699 -5.169 1.00 96.69 81 LYS A C 1
ATOM 593 O O . LYS A 1 81 ? 0.893 -8.257 -5.876 1.00 96.69 81 LYS A O 1
ATOM 598 N N . LEU A 1 82 ? 0.368 -6.678 -4.369 1.00 97.81 82 LEU A N 1
ATOM 599 C CA . 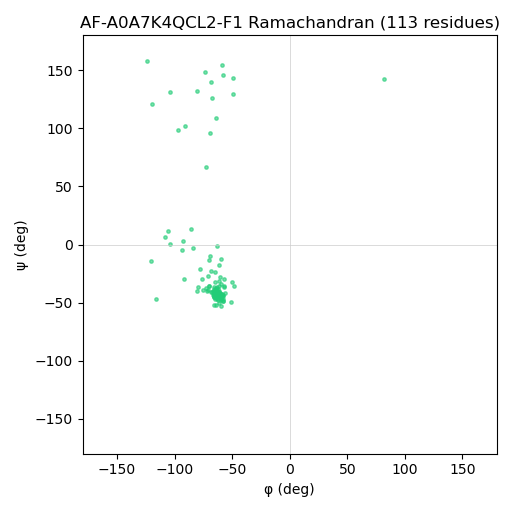LEU A 1 82 ? 1.730 -6.155 -4.255 1.00 97.81 82 LEU A CA 1
ATOM 600 C C . LEU A 1 82 ? 2.693 -7.204 -3.699 1.00 97.81 82 LEU A C 1
ATOM 602 O O . LEU A 1 82 ? 3.788 -7.348 -4.231 1.00 97.81 82 LEU A O 1
ATOM 606 N N . ALA A 1 83 ? 2.271 -7.990 -2.704 1.00 98.12 83 ALA A N 1
ATOM 607 C CA . ALA A 1 83 ? 3.069 -9.057 -2.096 1.00 98.12 83 ALA A CA 1
ATOM 608 C C . ALA A 1 83 ? 3.468 -10.168 -3.090 1.00 98.12 83 ALA A C 1
ATOM 610 O O . ALA A 1 83 ? 4.408 -10.921 -2.820 1.00 98.12 83 ALA A O 1
ATOM 611 N N . GLN A 1 84 ? 2.783 -10.241 -4.235 1.00 96.94 84 GLN A N 1
ATOM 612 C CA . GLN A 1 84 ? 3.005 -11.193 -5.325 1.00 96.94 84 GLN A CA 1
ATOM 613 C C . GLN A 1 84 ? 3.625 -10.549 -6.587 1.00 96.94 84 GLN A C 1
ATOM 615 O O . GLN A 1 84 ? 3.757 -11.220 -7.608 1.00 96.94 84 GLN A O 1
ATOM 620 N N . ASP A 1 85 ? 4.027 -9.270 -6.551 1.00 98.00 85 ASP A N 1
ATOM 621 C CA . ASP A 1 85 ? 4.620 -8.576 -7.707 1.00 98.00 85 ASP A CA 1
ATOM 622 C C . ASP A 1 85 ? 5.901 -9.266 -8.231 1.00 98.00 85 ASP A C 1
ATOM 624 O O . ASP A 1 85 ? 6.645 -9.929 -7.506 1.00 98.00 85 ASP A O 1
ATOM 628 N N . CYS A 1 86 ? 6.233 -9.095 -9.509 1.00 94.38 86 CYS A N 1
ATOM 629 C CA . CYS A 1 86 ? 7.493 -9.617 -10.039 1.00 94.38 86 CYS A CA 1
ATOM 630 C C . CYS A 1 86 ? 8.716 -8.838 -9.514 1.00 94.38 86 CYS A C 1
ATOM 632 O O . CYS A 1 86 ? 9.800 -9.415 -9.368 1.00 94.38 86 CYS A O 1
ATOM 634 N N . HIS A 1 87 ? 8.550 -7.560 -9.160 1.00 95.06 87 HIS A N 1
ATOM 635 C CA . HIS A 1 87 ? 9.611 -6.719 -8.613 1.00 95.06 87 HIS A CA 1
ATOM 636 C C . HIS A 1 87 ? 9.836 -6.980 -7.114 1.00 95.06 87 HIS A C 1
ATOM 638 O O . HIS A 1 87 ? 8.891 -7.034 -6.326 1.00 95.06 87 HIS A O 1
ATOM 644 N N . LYS A 1 88 ? 11.101 -7.157 -6.709 1.00 96.94 88 LYS A N 1
ATOM 645 C CA . LYS A 1 88 ? 11.463 -7.597 -5.350 1.00 96.94 88 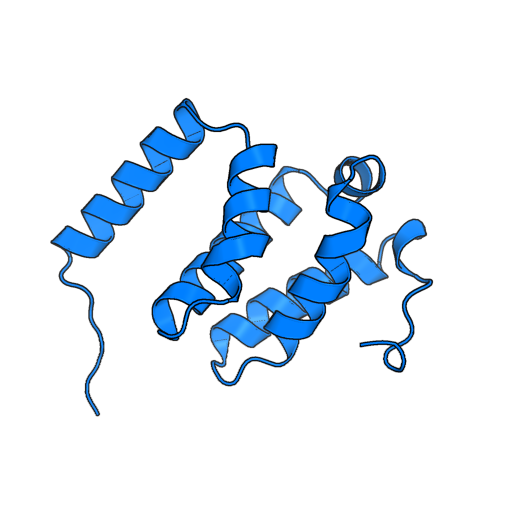LYS A CA 1
ATOM 646 C C . LYS A 1 88 ? 11.038 -6.597 -4.276 1.00 96.94 88 LYS A C 1
ATOM 648 O O . LYS A 1 88 ? 10.443 -7.011 -3.285 1.00 96.94 88 LYS A O 1
ATOM 653 N N . ASP A 1 89 ? 11.314 -5.316 -4.484 1.00 95.94 89 ASP A N 1
ATOM 654 C CA . ASP A 1 89 ? 11.036 -4.295 -3.470 1.00 95.94 89 ASP A CA 1
ATOM 655 C C . ASP A 1 89 ? 9.533 -4.028 -3.361 1.00 95.94 89 ASP A C 1
ATOM 657 O O . ASP A 1 89 ? 8.984 -3.957 -2.265 1.00 95.94 89 ASP A O 1
ATOM 661 N N . THR A 1 90 ? 8.824 -4.055 -4.492 1.00 97.62 90 THR A N 1
ATOM 662 C CA . THR A 1 90 ? 7.358 -3.986 -4.535 1.00 97.62 90 THR A CA 1
ATOM 663 C C . THR A 1 90 ? 6.718 -5.122 -3.735 1.00 97.62 90 THR A C 1
ATOM 665 O O . THR A 1 90 ? 5.823 -4.865 -2.925 1.00 97.62 90 THR A O 1
ATOM 668 N N . ARG A 1 91 ? 7.220 -6.361 -3.886 1.00 98.44 91 ARG A N 1
ATOM 669 C CA . ARG A 1 91 ? 6.790 -7.486 -3.037 1.00 98.44 91 ARG A CA 1
ATOM 670 C C . ARG A 1 91 ? 7.054 -7.250 -1.575 1.00 98.44 91 ARG A C 1
ATOM 672 O O . ARG A 1 91 ? 6.179 -7.538 -0.768 1.00 98.44 91 ARG A O 1
ATOM 679 N N . HIS A 1 92 ? 8.241 -6.763 -1.237 1.00 98.38 92 HIS A N 1
ATOM 680 C CA . HIS A 1 92 ? 8.599 -6.517 0.149 1.00 98.38 92 HIS A CA 1
ATOM 681 C C . HIS A 1 92 ? 7.607 -5.544 0.804 1.00 98.38 92 HIS A C 1
ATOM 683 O O . HIS A 1 92 ? 7.024 -5.881 1.832 1.00 98.38 92 HIS A O 1
ATOM 689 N N . TYR A 1 93 ? 7.306 -4.413 0.158 1.00 98.19 93 TYR A N 1
ATOM 690 C CA . TYR A 1 93 ? 6.321 -3.455 0.673 1.00 98.19 93 TYR A CA 1
ATOM 691 C C . TYR A 1 93 ? 4.912 -4.053 0.796 1.00 98.19 93 TYR A C 1
ATOM 693 O O . TYR A 1 93 ? 4.227 -3.831 1.795 1.00 98.19 93 TYR A O 1
ATOM 701 N N . GLY A 1 94 ? 4.484 -4.852 -0.187 1.00 98.12 94 GLY A N 1
ATOM 702 C CA . GLY A 1 94 ? 3.215 -5.579 -0.118 1.00 98.12 94 GLY A CA 1
ATOM 703 C C . GLY A 1 94 ? 3.148 -6.552 1.061 1.00 98.12 94 GLY A C 1
ATOM 704 O O . GLY A 1 94 ? 2.156 -6.581 1.786 1.00 98.12 94 GLY A O 1
ATOM 705 N N . GLN A 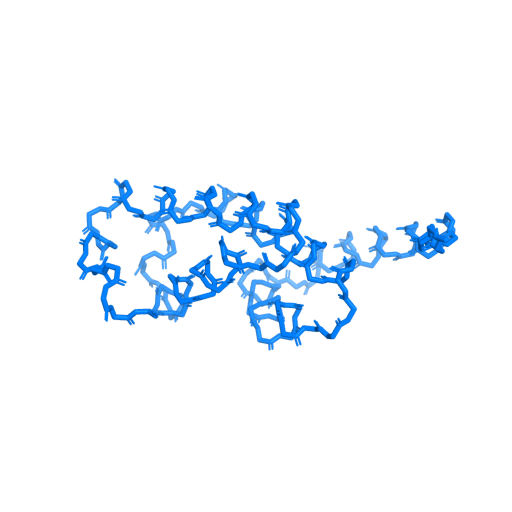1 95 ? 4.220 -7.311 1.293 1.00 98.12 95 GLN A N 1
ATOM 706 C CA . GLN A 1 95 ? 4.319 -8.267 2.398 1.00 98.12 95 GLN A CA 1
ATOM 707 C C . GLN A 1 95 ? 4.279 -7.578 3.764 1.00 98.12 95 GLN A C 1
ATOM 709 O O . GLN A 1 95 ? 3.609 -8.080 4.666 1.00 98.12 95 GLN A O 1
ATOM 714 N N . GLU A 1 96 ? 4.940 -6.430 3.921 1.00 97.94 96 GLU A N 1
ATOM 715 C CA . GLU A 1 96 ? 4.851 -5.647 5.160 1.00 97.94 96 GLU A CA 1
ATOM 716 C C . GLU A 1 96 ? 3.419 -5.159 5.410 1.00 97.94 96 GLU A C 1
ATOM 718 O O . GLU A 1 96 ? 2.890 -5.355 6.506 1.00 97.94 96 GLU A O 1
ATOM 723 N N . MET A 1 97 ? 2.727 -4.652 4.382 1.00 97.50 97 MET A N 1
ATOM 724 C CA . MET A 1 97 ? 1.310 -4.290 4.517 1.00 97.50 97 MET A CA 1
ATOM 725 C C . MET A 1 97 ? 0.442 -5.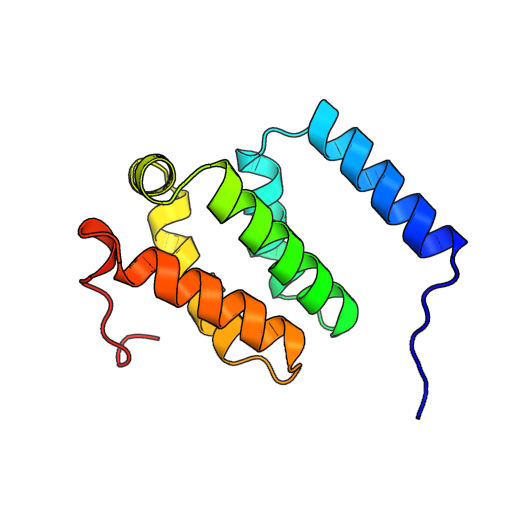490 4.917 1.00 97.50 97 MET A C 1
ATOM 727 O O . MET A 1 97 ? -0.371 -5.371 5.833 1.00 97.50 97 MET A O 1
ATOM 731 N N . VAL A 1 98 ? 0.629 -6.662 4.298 1.00 96.38 98 VAL A N 1
ATOM 732 C CA . VAL A 1 98 ? -0.113 -7.883 4.669 1.00 96.38 98 VAL A CA 1
ATOM 733 C C . VAL A 1 98 ? 0.124 -8.253 6.138 1.00 96.38 98 VAL A C 1
ATOM 735 O O . VAL A 1 98 ? -0.839 -8.526 6.855 1.00 96.38 98 VAL A O 1
ATOM 738 N N . LYS A 1 99 ? 1.372 -8.205 6.625 1.00 94.94 99 LYS A N 1
ATOM 739 C CA . LYS A 1 99 ? 1.691 -8.468 8.042 1.00 94.94 99 LYS A CA 1
ATOM 740 C C . LYS A 1 99 ? 0.970 -7.494 8.974 1.00 94.94 99 LYS A C 1
ATOM 742 O O . LYS A 1 99 ? 0.382 -7.921 9.967 1.00 94.94 99 LYS A O 1
ATOM 747 N N . MET A 1 100 ? 0.988 -6.199 8.652 1.00 93.75 100 MET A N 1
ATOM 748 C CA . MET A 1 100 ? 0.294 -5.176 9.440 1.00 93.75 100 MET A CA 1
ATOM 749 C C . MET A 1 100 ? -1.212 -5.444 9.520 1.00 93.75 100 MET A C 1
ATOM 751 O O . MET A 1 100 ? -1.799 -5.321 10.596 1.00 93.75 100 MET A O 1
ATOM 755 N N . LEU A 1 101 ? -1.826 -5.839 8.402 1.00 92.50 101 LEU A N 1
ATOM 756 C CA . LEU A 1 101 ? -3.251 -6.159 8.344 1.00 92.50 101 LEU A CA 1
ATOM 757 C C . LEU A 1 101 ? -3.573 -7.406 9.177 1.00 92.50 101 LEU A C 1
ATOM 759 O O . LEU A 1 101 ? -4.418 -7.330 10.063 1.00 92.50 101 LEU A O 1
ATOM 763 N N . LEU A 1 102 ? -2.863 -8.522 8.982 1.00 88.25 102 LEU A N 1
ATOM 764 C CA . LEU A 1 102 ? -3.119 -9.783 9.701 1.00 88.25 102 LEU A CA 1
ATOM 765 C C . LEU A 1 102 ? -2.970 -9.665 11.227 1.00 88.25 102 LEU A C 1
ATOM 767 O O . LEU A 1 102 ? -3.641 -10.372 11.986 1.00 88.25 102 LEU A O 1
ATOM 771 N N . ASN A 1 103 ? -2.130 -8.745 11.698 1.00 82.50 103 ASN A N 1
ATOM 772 C CA . ASN A 1 103 ? -1.976 -8.472 13.125 1.00 82.50 103 ASN A CA 1
ATOM 773 C C . ASN A 1 103 ? -3.208 -7.785 13.752 1.00 82.50 103 ASN A C 1
ATOM 775 O O . ASN A 1 103 ? -3.340 -7.769 14.978 1.00 82.50 103 ASN A O 1
ATOM 779 N N . HIS A 1 104 ? -4.148 -7.274 12.951 1.00 82.94 104 HIS A N 1
ATOM 780 C CA . HIS A 1 104 ? -5.342 -6.573 13.417 1.00 82.94 104 HIS A CA 1
ATOM 781 C C . HIS A 1 104 ? -6.604 -7.446 13.317 1.00 82.94 104 HIS A C 1
ATOM 783 O O . HIS A 1 104 ? -6.900 -8.023 12.274 1.00 82.94 104 HIS A O 1
ATOM 789 N N . GLN A 1 105 ? -7.398 -7.516 14.394 1.00 72.38 105 GLN A N 1
ATOM 790 C CA . GLN A 1 105 ? -8.511 -8.474 14.521 1.00 72.38 105 GLN A CA 1
ATOM 791 C C . GLN A 1 105 ? -9.560 -8.390 13.401 1.00 72.38 105 GLN A C 1
ATOM 793 O O . GLN A 1 105 ? -10.054 -9.424 12.968 1.00 72.38 105 GLN A O 1
ATOM 798 N N . GLN A 1 106 ? -9.852 -7.191 12.887 1.00 70.00 106 GLN A N 1
ATOM 799 C CA . GLN A 1 106 ? -10.818 -7.022 11.791 1.00 70.00 106 GLN A CA 1
ATOM 800 C C . GLN A 1 106 ? -10.355 -7.606 10.446 1.00 70.00 106 GLN A C 1
ATOM 802 O O . GLN A 1 106 ? -11.184 -7.922 9.602 1.00 70.00 106 GLN A O 1
ATOM 807 N N . PHE A 1 107 ? -9.048 -7.774 10.242 1.00 65.25 107 PHE A N 1
ATOM 808 C CA . PHE A 1 107 ? -8.480 -8.263 8.983 1.00 65.25 107 PHE A CA 1
ATOM 809 C C . PHE A 1 107 ? -8.036 -9.733 9.061 1.00 65.25 107 PHE A C 1
ATOM 811 O O . PHE A 1 107 ? -7.571 -10.287 8.070 1.00 65.25 107 PHE A O 1
ATOM 818 N N . LYS A 1 108 ? -8.216 -10.400 10.210 1.00 60.25 108 LYS A N 1
ATOM 819 C CA . LYS A 1 108 ? -7.871 -11.822 10.396 1.00 60.25 108 LYS A CA 1
ATOM 820 C C . LYS A 1 108 ? -8.764 -12.793 9.615 1.00 60.25 108 LYS A C 1
ATOM 822 O O . LYS A 1 108 ? -8.446 -13.973 9.558 1.00 60.25 108 LYS A O 1
ATOM 827 N N . CYS A 1 109 ? -9.864 -12.316 9.030 1.00 56.81 109 CYS A N 1
ATOM 828 C CA . CYS A 1 109 ? -10.826 -13.159 8.317 1.00 56.81 109 CYS A CA 1
ATOM 829 C C . CYS A 1 109 ? -10.446 -13.456 6.853 1.00 56.81 109 CYS A C 1
ATOM 831 O O . CYS A 1 109 ? -11.160 -14.195 6.188 1.00 56.81 109 CYS A O 1
ATOM 833 N N . PHE A 1 110 ? -9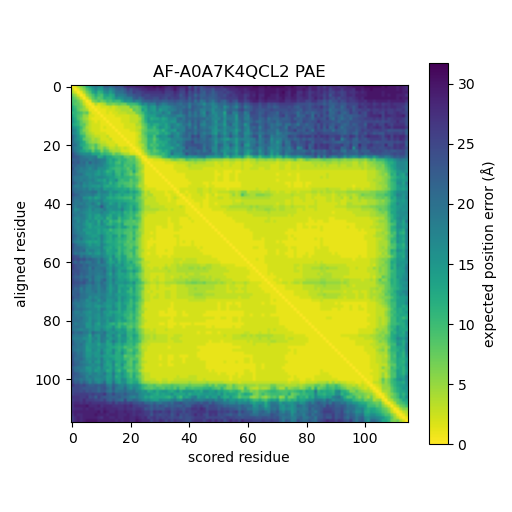.344 -12.904 6.334 1.00 52.50 110 PHE A N 1
ATOM 834 C CA . PHE A 1 110 ? -8.920 -13.155 4.955 1.00 52.50 110 PHE A CA 1
ATOM 835 C C . PHE A 1 110 ? -7.973 -14.354 4.905 1.00 52.50 110 PHE A C 1
ATOM 837 O O . PHE A 1 110 ? -6.801 -14.260 5.280 1.00 52.50 110 PHE A O 1
ATOM 844 N N . SER A 1 111 ? -8.502 -15.501 4.481 1.00 45.19 111 SER A N 1
ATOM 845 C CA . SER A 1 111 ? -7.698 -16.690 4.223 1.00 45.19 111 SER A CA 1
ATOM 846 C C . SER A 1 111 ? -6.904 -16.509 2.916 1.00 45.19 111 SER A C 1
ATOM 848 O O . SER A 1 111 ? -7.395 -15.860 1.992 1.00 45.19 111 SER A O 1
ATOM 850 N N . PRO A 1 112 ? -5.695 -17.087 2.777 1.00 43.22 112 PRO A N 1
ATOM 851 C CA . PRO A 1 112 ? -4.918 -17.024 1.533 1.00 43.22 112 PRO A CA 1
ATOM 852 C C . PRO A 1 112 ? -5.575 -17.708 0.321 1.00 43.22 112 PRO A C 1
ATOM 854 O O . PRO A 1 112 ? -4.975 -17.725 -0.746 1.00 43.22 112 PRO A O 1
ATOM 857 N N . LEU A 1 113 ? -6.752 -18.319 0.488 1.00 49.38 113 LEU A N 1
ATOM 858 C CA . LEU A 1 113 ? -7.493 -18.999 -0.575 1.00 49.38 113 LEU A CA 1
ATOM 859 C C . LEU A 1 113 ? -8.531 -18.087 -1.254 1.00 49.38 113 LEU A C 1
ATOM 861 O O . LEU A 1 113 ? -9.124 -18.502 -2.245 1.00 49.38 113 LEU A O 1
ATOM 865 N N . ASP A 1 114 ? -8.713 -16.857 -0.760 1.00 50.78 114 ASP A N 1
ATOM 866 C CA . ASP A 1 114 ? -9.660 -15.869 -1.301 1.00 50.78 114 ASP A CA 1
ATOM 867 C C . ASP A 1 114 ? -8.977 -14.721 -2.090 1.00 50.78 114 ASP A C 1
ATOM 869 O O . ASP A 1 114 ? -9.620 -13.710 -2.385 1.00 50.78 114 ASP A O 1
ATOM 873 N N . LEU A 1 115 ? -7.678 -14.843 -2.419 1.00 45.78 115 LEU A N 1
ATOM 874 C CA . LEU A 1 115 ? -6.871 -13.837 -3.138 1.00 45.78 115 LEU A CA 1
ATOM 875 C C . LEU A 1 115 ? -6.238 -14.365 -4.426 1.00 45.78 115 LEU A C 1
ATOM 877 O O . LEU A 1 115 ? -5.586 -15.429 -4.369 1.00 45.78 115 LEU A O 1
#

InterPro domains:
  IPR011989 Armadillo-like helical [G3DSA:1.25.10.10] (1-114)

Nearest PDB structures (foldseek):
  2l1l-assembly1_B  TM=7.256E-01  e=2.521E+00  Homo sapiens
  3w3y-assembly1_A  TM=5.988E-01  e=2.279E+00  Saccharomyces cerevisiae S288C
  3w3x-assembly1_A  TM=5.952E-01  e=3.586E+00  Saccharomyces cerevisiae
  7sn8-assembly1_D  TM=5.196E-01  e=9.332E+00  Drosophila melanogaster
  6g7c-assembly1_E  TM=4.176E-01  e=8.874E+00  Aeromonas hydrophila subsp. hydrophila ATCC 7966

pLDDT: mean 80.53, std 17.83, range [35.47, 98.44]

Foldseek 3Di:
DDPPPPPVVRVVVVVVVVVVCVVPPPLVRLLVCLLPPQCPDPDPVSNLVSLVSNLVSCVVCDLVNCLPDPCNVRQLVSLVSQCPDPDDSSVVSSVVSNVRQCVDPSSVPDDPVVD

Secondary structure (DSSP, 8-state):
-------HHHHHHHHHHHHHHHHHS-HHHHHHHIIIIITT-SSHHHHHHHHHHHHHHHHHH-HHHHHTSTTTTTHHHHHHHHHT-SSHHHHHHHHHHHHHHHTSGGGTT--TT--